Protein AF-A0A832CV45-F1 (afdb_monomer)

Structure (mmCIF, N/CA/C/O backbone):
data_AF-A0A832CV45-F1
#
_entry.id   AF-A0A832CV45-F1
#
loop_
_atom_site.group_PDB
_atom_site.id
_atom_site.type_symbol
_atom_site.label_atom_id
_atom_site.label_alt_id
_atom_site.label_comp_id
_atom_site.label_asym_id
_atom_site.label_entity_id
_atom_site.label_seq_id
_atom_site.pdbx_PDB_ins_code
_atom_site.Cartn_x
_atom_site.Cartn_y
_atom_site.Cartn_z
_atom_site.occupancy
_atom_site.B_iso_or_equiv
_atom_site.auth_seq_id
_atom_site.auth_comp_id
_atom_site.auth_asym_id
_atom_site.auth_atom_id
_atom_site.pdbx_PDB_model_num
ATOM 1 N N . MET A 1 1 ? 11.119 3.958 -23.560 1.00 79.44 1 MET A N 1
ATOM 2 C CA . MET A 1 1 ? 9.729 4.288 -23.953 1.00 79.44 1 MET A CA 1
ATOM 3 C C . MET A 1 1 ? 8.904 4.452 -22.686 1.00 79.44 1 MET A C 1
ATOM 5 O O . MET A 1 1 ? 9.039 3.598 -21.817 1.00 79.44 1 MET A O 1
ATOM 9 N N . PRO A 1 2 ? 8.112 5.523 -22.527 1.00 85.19 2 PRO A N 1
ATOM 10 C CA . PRO A 1 2 ? 7.308 5.696 -21.326 1.00 85.19 2 PRO A CA 1
ATOM 11 C C . PRO A 1 2 ? 6.183 4.657 -21.253 1.00 85.19 2 PRO A C 1
ATOM 13 O O . PRO A 1 2 ? 5.697 4.173 -22.276 1.00 85.19 2 PRO A O 1
ATOM 16 N N . PHE A 1 3 ? 5.760 4.319 -20.042 1.00 88.56 3 PHE A N 1
ATOM 17 C CA . PHE A 1 3 ? 4.611 3.458 -19.781 1.00 88.56 3 PHE A CA 1
ATOM 18 C C . PHE A 1 3 ? 3.735 4.068 -18.692 1.00 88.56 3 PHE A C 1
ATOM 20 O O . PHE A 1 3 ? 4.159 4.937 -17.932 1.00 88.56 3 PHE A O 1
ATOM 27 N N . ILE A 1 4 ? 2.487 3.616 -18.636 1.00 89.88 4 ILE A N 1
ATOM 28 C CA . ILE A 1 4 ? 1.498 4.128 -17.695 1.00 89.88 4 ILE A CA 1
ATOM 29 C C . ILE A 1 4 ? 1.362 3.139 -16.540 1.00 89.88 4 ILE A C 1
ATOM 31 O O . ILE A 1 4 ? 1.208 1.938 -16.766 1.00 89.88 4 ILE A O 1
ATOM 35 N N . VAL A 1 5 ? 1.383 3.649 -15.312 1.00 90.19 5 VAL A N 1
ATOM 36 C CA . VAL A 1 5 ? 1.022 2.898 -14.102 1.00 90.19 5 VAL A CA 1
ATOM 37 C C . VAL A 1 5 ? -0.087 3.609 -13.353 1.00 90.19 5 VAL A C 1
ATOM 39 O O . VAL A 1 5 ? -0.193 4.833 -13.390 1.00 90.19 5 VAL A O 1
ATOM 42 N N . GLN A 1 6 ? -0.913 2.839 -12.656 1.00 91.50 6 GLN A N 1
ATOM 43 C CA . GLN A 1 6 ? -1.917 3.379 -11.753 1.00 91.50 6 GLN A CA 1
ATOM 44 C C . GLN A 1 6 ? -1.391 3.354 -10.319 1.00 91.50 6 GLN A C 1
ATOM 46 O O . GLN A 1 6 ? -0.818 2.357 -9.881 1.00 91.50 6 GLN A O 1
ATOM 51 N N . CYS A 1 7 ? -1.606 4.435 -9.572 1.00 90.88 7 CYS A N 1
ATOM 52 C CA . CYS A 1 7 ? -1.294 4.447 -8.149 1.00 90.88 7 CYS A CA 1
ATOM 53 C C . CYS A 1 7 ? -2.181 3.427 -7.395 1.00 90.88 7 CYS A C 1
ATOM 55 O O . CYS A 1 7 ? -3.405 3.494 -7.525 1.00 90.88 7 CYS A O 1
ATOM 57 N N . PRO A 1 8 ? -1.609 2.523 -6.573 1.00 88.81 8 PRO A N 1
ATOM 58 C CA . PRO A 1 8 ? -2.371 1.522 -5.819 1.00 88.81 8 PRO A CA 1
ATOM 59 C C . PRO A 1 8 ? -3.130 2.118 -4.625 1.00 88.81 8 PRO A C 1
ATOM 61 O O . PRO A 1 8 ? -3.978 1.450 -4.031 1.00 88.81 8 PRO A O 1
ATOM 64 N N . HIS A 1 9 ? -2.848 3.374 -4.261 1.00 90.81 9 HIS A N 1
ATOM 65 C CA . HIS A 1 9 ? -3.550 4.060 -3.186 1.00 90.81 9 HIS A CA 1
ATOM 66 C C . HIS A 1 9 ? -5.033 4.221 -3.548 1.00 90.81 9 HIS A C 1
ATOM 68 O O . HIS A 1 9 ? -5.356 4.876 -4.543 1.00 90.81 9 HIS A O 1
ATOM 74 N N . GLN A 1 10 ? -5.925 3.629 -2.744 1.00 91.12 10 GLN A N 1
ATOM 75 C CA . GLN A 1 10 ? -7.352 3.501 -3.075 1.00 91.12 10 GLN A CA 1
ATOM 76 C C . GLN A 1 10 ? -8.061 4.842 -3.282 1.00 91.12 10 GLN A C 1
ATOM 78 O O . GLN A 1 10 ? -8.963 4.918 -4.110 1.00 91.12 10 GLN A O 1
ATOM 83 N N . ASP A 1 11 ? -7.610 5.879 -2.579 1.00 90.19 11 ASP A N 1
ATOM 84 C CA . ASP A 1 11 ? -8.149 7.236 -2.684 1.00 90.19 11 ASP A CA 1
ATOM 85 C C . ASP A 1 11 ? -7.569 8.012 -3.880 1.00 90.19 11 ASP A C 1
ATOM 87 O O . ASP A 1 11 ? -8.226 8.860 -4.470 1.00 90.19 11 ASP A O 1
ATOM 91 N N . CYS A 1 12 ? -6.336 7.692 -4.297 1.00 93.12 12 CYS A N 1
ATOM 92 C CA . CYS A 1 12 ? -5.676 8.431 -5.370 1.00 93.12 12 CYS A CA 1
ATOM 93 C C . CYS A 1 12 ? -6.014 7.860 -6.746 1.00 93.12 12 CYS A C 1
ATOM 95 O O . CYS A 1 12 ? -6.460 8.607 -7.614 1.00 93.12 12 CYS A O 1
ATOM 97 N N . ARG A 1 13 ? -5.739 6.562 -6.966 1.00 90.44 13 ARG A N 1
ATOM 98 C CA . ARG A 1 13 ? -5.948 5.811 -8.226 1.00 90.44 13 ARG A CA 1
A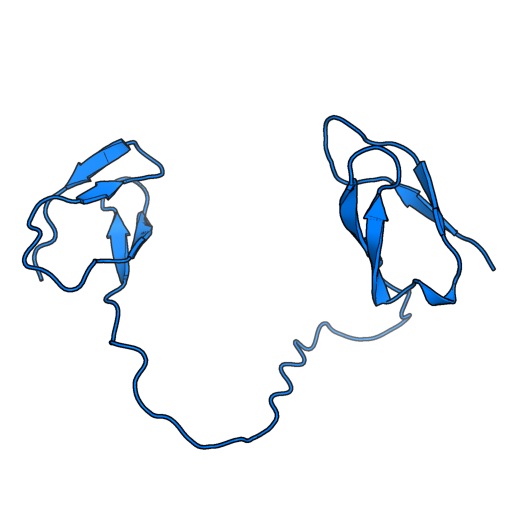TOM 99 C C . ARG A 1 13 ? -5.585 6.553 -9.529 1.00 90.44 13 ARG A C 1
ATOM 101 O O . ARG A 1 13 ? -6.025 6.149 -10.607 1.00 90.44 13 ARG A O 1
ATOM 108 N N . LYS A 1 14 ? -4.767 7.614 -9.461 1.00 91.56 14 LYS A N 1
ATOM 109 C CA . LYS A 1 14 ? -4.344 8.405 -10.619 1.00 91.56 14 LYS A CA 1
ATOM 110 C C . LYS A 1 14 ? -3.357 7.608 -11.457 1.00 91.56 14 LYS A C 1
ATOM 112 O O . LYS A 1 14 ? -2.532 6.859 -10.929 1.00 91.56 14 LYS A O 1
ATOM 117 N N . TYR A 1 15 ? -3.436 7.823 -12.763 1.00 91.56 15 TYR A N 1
ATOM 118 C CA . TYR A 1 15 ? -2.478 7.296 -13.720 1.00 91.56 15 TYR A CA 1
ATOM 119 C C . TYR A 1 15 ? -1.262 8.213 -13.802 1.00 91.56 15 TYR A C 1
ATOM 121 O O . TYR A 1 15 ? -1.391 9.437 -13.794 1.00 91.56 15 TYR A O 1
ATOM 129 N N . MET A 1 16 ? -0.086 7.605 -13.873 1.00 90.00 16 MET A N 1
ATOM 130 C CA . MET A 1 16 ? 1.192 8.285 -13.997 1.00 90.00 16 MET A CA 1
ATOM 131 C C . MET A 1 16 ? 1.963 7.732 -15.177 1.00 90.00 16 MET A C 1
ATOM 133 O O . MET A 1 16 ? 1.970 6.524 -15.417 1.00 90.00 16 MET A O 1
ATOM 137 N N . LEU A 1 17 ? 2.621 8.642 -15.886 1.00 91.19 17 LEU A N 1
ATOM 138 C CA . LEU A 1 17 ? 3.520 8.318 -16.973 1.00 91.19 17 LEU A CA 1
ATOM 139 C C . LEU A 1 17 ? 4.931 8.196 -16.399 1.00 91.19 17 LEU A C 1
ATOM 141 O O . LEU A 1 17 ? 5.460 9.157 -15.847 1.00 91.19 17 LEU A O 1
ATOM 145 N N . LEU A 1 18 ? 5.498 7.001 -16.484 1.00 89.69 18 LEU A N 1
ATOM 146 C CA . LEU A 1 18 ? 6.834 6.684 -16.004 1.00 89.69 18 LEU A CA 1
ATOM 147 C C . LEU A 1 18 ? 7.754 6.369 -17.174 1.00 89.69 18 LEU A C 1
ATOM 149 O O . LEU A 1 18 ? 7.335 5.793 -18.179 1.00 89.69 18 LEU A O 1
ATOM 153 N N . GLU A 1 19 ? 9.025 6.702 -17.015 1.00 89.94 19 GLU A N 1
ATOM 154 C CA . GLU A 1 19 ? 10.073 6.339 -17.960 1.00 89.94 19 GLU A CA 1
ATOM 155 C C . GLU A 1 19 ? 10.538 4.897 -17.757 1.00 89.94 19 GLU A C 1
ATOM 157 O O . GLU A 1 19 ? 10.493 4.360 -16.655 1.00 89.94 19 GLU A O 1
ATOM 162 N N . ASP A 1 20 ? 11.006 4.260 -18.834 1.00 84.25 20 ASP A N 1
ATOM 163 C CA . ASP A 1 20 ? 11.397 2.842 -18.839 1.00 84.25 20 ASP A CA 1
ATOM 164 C C . ASP A 1 20 ? 12.458 2.497 -17.783 1.00 84.25 20 ASP A C 1
ATOM 166 O O . ASP A 1 20 ? 12.396 1.436 -17.170 1.00 84.25 20 ASP A O 1
ATOM 170 N N . HIS A 1 21 ? 13.371 3.431 -17.502 1.00 85.19 21 HIS A N 1
ATOM 171 C CA . HIS A 1 21 ? 14.404 3.266 -16.479 1.00 85.19 21 HIS A CA 1
ATOM 172 C C . HIS A 1 21 ? 13.842 3.153 -15.052 1.00 85.19 21 HIS A C 1
ATOM 174 O O . HIS A 1 21 ? 14.525 2.633 -14.178 1.00 85.19 21 HIS A O 1
ATOM 180 N N . ALA A 1 22 ? 12.596 3.583 -14.823 1.00 84.12 22 ALA A N 1
ATOM 181 C CA . ALA A 1 22 ? 11.925 3.471 -13.532 1.00 84.12 22 ALA A CA 1
ATOM 182 C C . ALA A 1 22 ? 11.370 2.060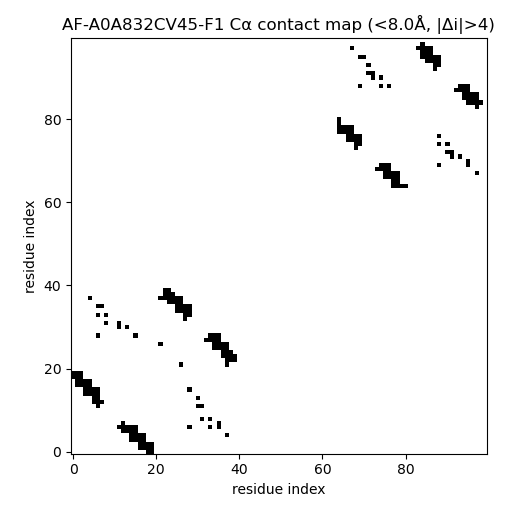 -13.275 1.00 84.12 22 ALA A C 1
ATOM 184 O O . ALA A 1 22 ? 10.902 1.759 -12.175 1.00 84.12 22 ALA A O 1
ATOM 185 N N . ARG A 1 23 ? 11.390 1.170 -14.277 1.00 85.44 23 ARG A N 1
ATOM 186 C CA . ARG A 1 23 ? 11.000 -0.234 -14.108 1.00 85.44 23 ARG A CA 1
ATOM 187 C C . ARG A 1 23 ? 11.958 -0.936 -13.152 1.00 85.44 23 ARG A C 1
ATOM 189 O O . ARG A 1 23 ? 13.170 -0.806 -13.258 1.00 85.44 23 ARG A O 1
ATOM 196 N N . GLY A 1 24 ? 11.410 -1.715 -12.226 1.00 83.62 24 GLY A N 1
ATOM 197 C CA . GLY A 1 24 ? 12.185 -2.364 -11.168 1.00 83.62 24 GLY A CA 1
ATOM 198 C C . GLY A 1 24 ? 12.588 -1.424 -10.029 1.00 83.62 24 GLY A C 1
ATOM 199 O O . GLY A 1 24 ? 13.144 -1.894 -9.039 1.00 83.62 24 GLY A O 1
ATOM 200 N N . GLN A 1 25 ? 12.276 -0.128 -10.127 1.00 85.62 25 GLN A N 1
ATOM 201 C CA . GLN A 1 25 ? 12.485 0.845 -9.061 1.00 85.62 25 GLN A CA 1
ATOM 202 C C . GLN A 1 25 ? 11.173 1.131 -8.314 1.00 85.62 25 GLN A C 1
ATOM 204 O O . GLN A 1 25 ? 10.067 0.859 -8.793 1.00 85.62 25 GLN A O 1
ATOM 209 N N . THR A 1 26 ? 11.304 1.682 -7.108 1.00 89.44 26 THR A N 1
ATOM 210 C CA . THR A 1 26 ? 10.174 2.235 -6.358 1.00 89.44 26 THR A CA 1
ATOM 211 C C . THR A 1 26 ? 10.091 3.719 -6.667 1.00 89.44 26 THR A C 1
ATOM 213 O O . THR A 1 26 ? 11.001 4.464 -6.311 1.00 89.44 26 THR A O 1
ATOM 216 N N . VAL A 1 27 ? 9.008 4.152 -7.308 1.00 90.50 27 VAL A N 1
ATOM 217 C CA . VAL A 1 27 ? 8.746 5.577 -7.545 1.00 90.50 27 VAL A CA 1
ATOM 218 C C . VAL A 1 27 ? 7.704 6.097 -6.570 1.00 90.50 27 VAL A C 1
ATOM 220 O O . VAL A 1 27 ? 6.848 5.347 -6.111 1.00 90.50 27 VAL A O 1
ATOM 223 N N . GLU A 1 28 ? 7.727 7.386 -6.269 1.00 92.00 28 GLU A N 1
ATOM 224 C CA . GLU A 1 28 ? 6.668 8.025 -5.492 1.00 92.00 28 GLU A CA 1
ATOM 225 C C . GLU A 1 28 ? 5.561 8.570 -6.398 1.00 92.00 28 GLU A C 1
ATOM 227 O O . GLU A 1 28 ? 5.810 9.133 -7.465 1.00 92.00 28 GLU A O 1
ATOM 232 N N . CYS A 1 29 ? 4.310 8.430 -5.962 1.00 90.19 29 CYS A N 1
ATOM 233 C CA . CYS A 1 29 ? 3.200 9.071 -6.639 1.00 90.19 29 CYS A CA 1
ATOM 234 C C . CYS A 1 29 ? 3.298 10.591 -6.485 1.00 90.19 29 CYS A C 1
ATOM 236 O O . CYS A 1 29 ? 3.255 11.103 -5.370 1.00 90.19 29 CYS A O 1
ATOM 238 N N . LEU A 1 30 ? 3.320 11.337 -7.588 1.00 89.38 30 LEU A N 1
ATOM 239 C CA . LEU A 1 30 ? 3.428 12.803 -7.546 1.00 89.38 30 LEU A CA 1
ATOM 240 C C . LEU A 1 30 ? 2.162 13.504 -7.018 1.00 89.38 30 LEU A C 1
ATOM 242 O O . LEU A 1 30 ? 2.166 14.714 -6.821 1.00 89.38 30 LEU A O 1
ATOM 246 N N . ILE A 1 31 ? 1.083 12.752 -6.785 1.00 91.75 31 ILE A N 1
ATOM 247 C CA . ILE A 1 31 ? -0.212 13.274 -6.334 1.00 91.75 31 ILE A CA 1
ATOM 248 C C . ILE A 1 31 ? -0.426 13.014 -4.842 1.00 91.75 31 ILE A C 1
ATOM 250 O O . ILE A 1 31 ? -0.777 13.923 -4.103 1.00 91.75 31 ILE A O 1
ATOM 254 N N . CYS A 1 32 ? -0.219 11.770 -4.397 1.00 93.12 32 CYS A N 1
ATOM 255 C CA . CYS A 1 32 ? -0.477 11.352 -3.014 1.00 93.12 32 CYS A CA 1
ATOM 256 C C . CYS A 1 32 ? 0.782 10.929 -2.247 1.00 93.12 32 CYS A C 1
ATOM 258 O O . CYS A 1 32 ? 0.672 10.460 -1.119 1.00 93.12 32 CYS A O 1
ATOM 260 N N . LYS A 1 33 ? 1.969 11.039 -2.859 1.00 91.38 33 LYS A N 1
ATOM 261 C CA . LYS A 1 33 ? 3.267 10.634 -2.287 1.00 91.38 33 LYS A CA 1
ATOM 262 C C . LYS A 1 33 ? 3.378 9.149 -1.920 1.00 91.38 33 LYS A C 1
ATOM 264 O O . LYS A 1 33 ? 4.350 8.733 -1.299 1.00 91.38 33 LYS A O 1
ATOM 269 N N . HIS A 1 34 ? 2.420 8.324 -2.342 1.00 90.50 34 HIS A N 1
ATOM 270 C CA . HIS A 1 34 ? 2.437 6.894 -2.069 1.00 90.50 34 HIS A CA 1
ATOM 271 C C . HIS A 1 34 ? 3.530 6.181 -2.887 1.00 90.50 34 HIS A C 1
ATOM 273 O O . HIS A 1 34 ? 3.609 6.418 -4.097 1.00 90.50 34 HIS A O 1
ATOM 279 N N . PRO A 1 35 ? 4.348 5.304 -2.2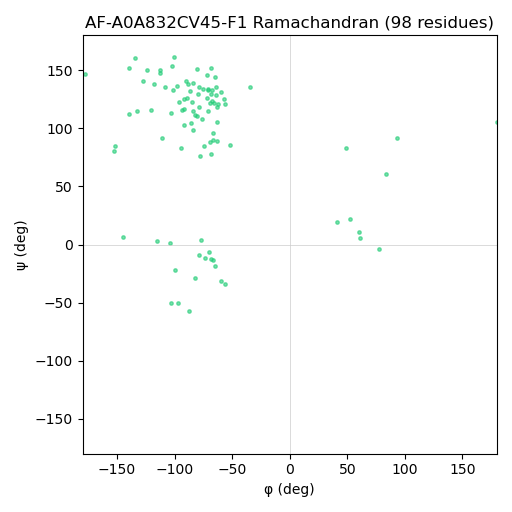79 1.00 89.81 35 PRO A N 1
ATOM 280 C CA . PRO A 1 35 ? 5.373 4.550 -2.994 1.00 89.81 35 PRO A CA 1
ATOM 281 C C . PRO A 1 35 ? 4.749 3.477 -3.899 1.00 89.81 35 PRO A C 1
ATOM 283 O O . PRO A 1 35 ? 3.866 2.727 -3.489 1.00 89.81 35 PRO A O 1
ATOM 286 N N . ILE A 1 36 ? 5.224 3.384 -5.138 1.00 89.69 36 ILE A N 1
ATOM 287 C CA . ILE A 1 36 ? 4.756 2.469 -6.181 1.00 89.69 36 ILE A CA 1
ATOM 288 C C . ILE A 1 36 ? 5.935 1.599 -6.604 1.00 89.69 36 ILE A C 1
ATOM 290 O O . ILE A 1 36 ? 6.917 2.097 -7.157 1.00 89.69 36 ILE A O 1
ATOM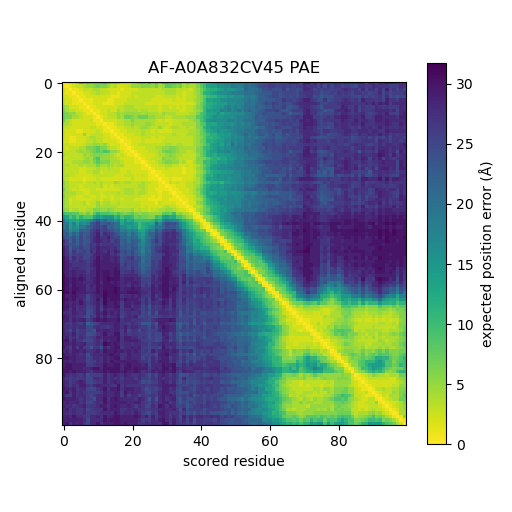 294 N N . LYS A 1 37 ? 5.834 0.289 -6.369 1.00 88.44 37 LYS A N 1
ATOM 295 C CA . LYS A 1 37 ? 6.807 -0.681 -6.874 1.00 88.44 37 LYS A CA 1
ATOM 296 C C . LYS A 1 37 ? 6.478 -0.986 -8.330 1.00 88.44 37 LYS A C 1
ATOM 298 O O . LYS A 1 37 ? 5.447 -1.584 -8.623 1.00 88.44 37 LYS A O 1
ATOM 303 N N . VAL A 1 38 ? 7.334 -0.545 -9.241 1.00 86.94 38 VAL A N 1
ATOM 304 C CA . VAL A 1 38 ? 7.108 -0.719 -10.671 1.00 86.94 38 VAL A CA 1
ATOM 305 C C . VAL A 1 38 ? 7.644 -2.081 -11.092 1.00 86.94 38 VAL A C 1
ATOM 307 O O . VAL A 1 38 ? 8.852 -2.270 -11.211 1.00 86.94 38 VAL A O 1
ATOM 310 N N . GLU A 1 39 ? 6.768 -3.051 -11.332 1.00 74.44 39 GLU A N 1
ATOM 311 C CA . GLU A 1 39 ? 7.194 -4.354 -11.846 1.00 74.44 39 GLU A CA 1
ATOM 312 C C . GLU A 1 39 ? 7.641 -4.220 -13.312 1.00 74.44 39 GLU A C 1
ATOM 314 O O . GLU A 1 39 ? 6.869 -3.866 -14.209 1.00 74.44 39 GLU A O 1
ATOM 319 N N . GLY A 1 40 ? 8.931 -4.455 -13.564 1.00 62.78 40 GLY A N 1
ATOM 320 C CA . GLY A 1 40 ? 9.455 -4.566 -14.920 1.00 62.78 40 GLY A CA 1
ATOM 321 C C . GLY A 1 40 ? 8.900 -5.824 -15.585 1.00 62.78 40 GLY A C 1
ATOM 322 O O . GLY A 1 40 ? 8.912 -6.896 -14.985 1.00 62.78 40 GLY A O 1
ATOM 323 N N . ARG A 1 41 ? 8.407 -5.717 -16.827 1.00 51.62 41 ARG A N 1
ATOM 324 C CA . ARG A 1 41 ? 8.032 -6.897 -17.619 1.00 51.62 41 ARG A CA 1
ATOM 325 C C . ARG A 1 41 ? 9.290 -7.734 -17.869 1.00 51.62 41 ARG A C 1
ATOM 327 O O . ARG A 1 41 ? 10.089 -7.362 -18.720 1.00 51.62 41 ARG A O 1
ATOM 334 N N . HIS A 1 42 ? 9.441 -8.861 -17.182 1.00 44.75 42 HIS A N 1
ATOM 335 C CA . HIS A 1 42 ? 10.371 -9.913 -17.589 1.00 44.75 42 HIS A CA 1
ATOM 336 C C . HIS A 1 42 ? 9.548 -11.041 -18.233 1.00 44.75 42 HIS A C 1
ATOM 338 O O . HIS A 1 42 ? 8.724 -11.649 -17.545 1.00 44.75 42 HIS A O 1
ATOM 344 N N . PRO A 1 43 ? 9.683 -11.312 -19.544 1.00 57.59 43 PRO A N 1
ATOM 345 C CA . PRO A 1 43 ? 9.093 -12.502 -20.141 1.00 57.59 43 PRO A CA 1
ATOM 346 C C . PRO A 1 43 ? 9.936 -13.726 -19.760 1.00 57.59 43 PRO A C 1
ATOM 348 O O . PRO A 1 43 ? 11.035 -13.904 -20.269 1.00 57.59 43 PRO A O 1
ATOM 351 N N . GLY A 1 44 ? 9.406 -14.570 -18.874 1.00 51.38 44 GLY A N 1
ATOM 352 C CA . GLY A 1 44 ? 9.970 -15.891 -18.578 1.00 51.38 44 GLY A CA 1
ATOM 353 C C . GLY A 1 44 ? 10.934 -15.916 -17.392 1.00 51.38 44 GLY A C 1
ATOM 354 O O . GLY A 1 44 ? 12.139 -15.761 -17.541 1.00 51.38 44 GLY A O 1
ATOM 355 N N . GLY A 1 45 ? 10.400 -16.192 -16.206 1.00 37.12 45 GLY A N 1
ATOM 356 C CA . GLY A 1 45 ? 11.201 -16.486 -15.024 1.00 37.12 45 GLY A CA 1
ATOM 357 C C . GLY A 1 45 ? 10.305 -16.757 -13.826 1.00 37.12 45 GLY A C 1
ATOM 358 O O . GLY A 1 45 ? 9.698 -15.842 -13.284 1.00 37.12 45 GLY A O 1
ATOM 359 N N . ASN A 1 46 ? 10.199 -18.029 -13.455 1.00 41.31 46 ASN A N 1
ATOM 360 C CA . ASN A 1 46 ? 9.689 -18.528 -12.176 1.00 41.31 46 ASN A CA 1
ATOM 361 C C . ASN A 1 46 ? 10.048 -17.571 -11.006 1.00 41.31 46 ASN A C 1
ATOM 363 O O . ASN A 1 46 ? 11.196 -17.119 -10.972 1.00 41.31 46 ASN A O 1
ATOM 367 N N . PRO A 1 47 ? 9.144 -17.233 -10.059 1.00 52.91 47 PRO A N 1
ATOM 368 C CA . PRO A 1 47 ? 9.479 -16.355 -8.939 1.00 52.91 47 PRO A CA 1
ATOM 369 C C . PRO A 1 47 ? 10.483 -17.036 -8.004 1.00 52.91 47 PRO A C 1
ATOM 371 O O . PRO A 1 47 ? 10.111 -17.705 -7.045 1.00 52.91 47 PRO A O 1
ATOM 374 N N . THR A 1 48 ? 11.774 -16.846 -8.262 1.00 45.66 48 THR A N 1
ATOM 375 C CA . THR A 1 48 ? 12.814 -17.130 -7.277 1.00 45.66 48 THR A CA 1
ATOM 376 C C . THR A 1 48 ? 12.937 -15.900 -6.370 1.00 45.66 48 THR A C 1
ATOM 378 O O . THR A 1 48 ? 13.314 -14.828 -6.851 1.00 45.66 48 THR A O 1
ATOM 381 N N . PRO A 1 49 ? 12.623 -15.993 -5.065 1.00 56.22 49 PRO A N 1
ATOM 382 C CA . PRO A 1 49 ? 12.934 -14.940 -4.109 1.00 56.22 49 PRO A CA 1
ATOM 383 C C . PRO A 1 49 ? 14.458 -14.840 -3.956 1.00 56.22 49 PRO A C 1
ATOM 385 O O . PRO A 1 49 ? 15.064 -15.575 -3.181 1.00 56.22 49 PRO A O 1
ATOM 388 N N . HIS A 1 50 ? 15.099 -13.932 -4.692 1.00 44.97 50 HIS A N 1
ATOM 389 C CA . HIS A 1 50 ? 16.480 -13.542 -4.409 1.00 44.97 50 HIS A CA 1
ATOM 390 C C . HIS A 1 50 ? 16.505 -12.647 -3.169 1.00 44.97 50 HIS A C 1
ATOM 392 O O . HIS A 1 50 ? 16.499 -11.419 -3.232 1.00 44.97 50 HIS A O 1
ATOM 398 N N . ALA A 1 51 ? 16.543 -13.318 -2.022 1.00 57.72 51 ALA A N 1
ATOM 399 C CA . ALA A 1 51 ? 17.424 -12.909 -0.950 1.00 57.72 51 ALA A CA 1
ATOM 400 C C . ALA A 1 51 ? 18.876 -13.026 -1.448 1.00 57.72 51 ALA A C 1
ATOM 402 O O . ALA A 1 51 ? 19.332 -14.092 -1.850 1.00 57.72 51 ALA A O 1
ATOM 403 N N . GLY A 1 52 ? 19.582 -11.906 -1.418 1.00 40.25 52 GLY A N 1
ATOM 404 C CA . GLY A 1 52 ? 21.031 -11.787 -1.521 1.00 40.25 52 GLY A CA 1
ATOM 405 C C . GLY A 1 52 ? 21.359 -10.502 -0.770 1.00 40.25 52 GLY A C 1
ATOM 406 O O . GLY A 1 52 ? 21.294 -9.432 -1.356 1.00 40.25 52 GLY A O 1
ATOM 407 N N . SER A 1 53 ? 21.444 -10.484 0.561 1.00 46.69 53 SER A N 1
ATOM 408 C CA . SER A 1 53 ? 22.366 -11.250 1.410 1.00 46.69 53 SER A CA 1
ATOM 409 C C . SER A 1 53 ? 23.798 -11.120 0.902 1.00 46.69 53 SER A C 1
ATOM 411 O O . SER A 1 53 ? 24.314 -11.993 0.212 1.00 46.69 53 SER A O 1
ATOM 413 N N . ALA A 1 54 ? 24.450 -10.025 1.291 1.00 49.59 54 ALA A N 1
ATOM 414 C CA . ALA A 1 54 ? 25.870 -10.093 1.599 1.00 49.59 54 ALA A CA 1
ATOM 415 C C . ALA A 1 54 ? 26.058 -11.108 2.746 1.00 49.59 54 ALA A C 1
ATOM 417 O O . ALA A 1 54 ? 25.339 -11.004 3.746 1.00 49.59 54 ALA A O 1
ATOM 418 N N . PRO A 1 55 ? 26.991 -12.074 2.668 1.00 57.75 55 PRO A N 1
ATOM 419 C CA . PRO A 1 55 ? 27.366 -12.870 3.825 1.00 57.75 55 PRO A CA 1
ATOM 420 C C . PRO A 1 55 ? 28.302 -12.039 4.708 1.00 57.75 55 PRO A C 1
ATOM 422 O O . PRO A 1 55 ? 29.510 -12.246 4.724 1.00 57.75 55 PRO A O 1
ATOM 425 N N . SER A 1 56 ? 27.742 -11.089 5.458 1.00 43.38 56 SER A N 1
ATOM 426 C CA . SER A 1 56 ? 28.423 -10.566 6.642 1.00 43.38 56 SER A CA 1
ATOM 427 C C . SER A 1 56 ? 27.917 -11.354 7.838 1.00 43.38 56 SER A C 1
ATOM 429 O O . SER A 1 56 ? 26.967 -10.984 8.526 1.00 43.38 56 SER A O 1
ATOM 431 N N . SER A 1 57 ? 28.535 -12.517 8.019 1.00 53.34 57 SER A N 1
ATOM 432 C CA . SER A 1 57 ? 28.479 -13.281 9.254 1.00 53.34 57 SER A CA 1
ATOM 433 C C . SER A 1 57 ? 29.133 -12.451 10.356 1.00 53.34 57 SER A C 1
ATOM 435 O O . SER A 1 57 ? 30.338 -12.523 10.577 1.00 53.34 57 SER A O 1
ATOM 437 N N . ASN A 1 58 ? 28.336 -11.631 11.029 1.00 49.84 58 ASN A N 1
ATOM 438 C CA . ASN A 1 58 ? 28.636 -11.170 12.374 1.00 49.84 58 ASN A CA 1
ATOM 439 C C . ASN A 1 58 ? 27.313 -10.884 13.086 1.00 49.84 58 ASN A C 1
ATOM 441 O O . ASN A 1 58 ? 26.789 -9.773 13.074 1.00 49.84 58 ASN A O 1
ATOM 445 N N . THR A 1 59 ? 26.727 -11.933 13.659 1.00 58.50 59 THR A N 1
ATOM 446 C CA . THR A 1 59 ? 25.702 -11.788 14.692 1.00 58.50 59 THR A CA 1
ATOM 447 C C . THR A 1 59 ? 26.394 -11.239 15.934 1.00 58.50 59 THR A C 1
ATOM 449 O O . THR A 1 59 ? 27.310 -11.881 16.445 1.00 58.50 59 THR A O 1
ATOM 452 N N . PRO A 1 60 ? 25.970 -10.079 16.448 1.00 48.03 60 PRO A N 1
ATOM 453 C CA . PRO A 1 60 ? 25.605 -10.068 17.865 1.00 48.03 60 PRO A CA 1
ATOM 454 C C . PRO A 1 60 ? 24.256 -9.374 18.133 1.00 48.03 60 PRO A C 1
ATOM 456 O O . PRO A 1 60 ? 24.117 -8.164 17.995 1.00 48.03 60 PRO A O 1
ATOM 459 N N . GLY A 1 61 ? 23.287 -10.167 18.608 1.00 46.09 61 GLY A N 1
ATOM 460 C CA . GLY A 1 61 ? 22.322 -9.730 19.624 1.00 46.09 61 GLY A CA 1
ATOM 461 C C . GLY A 1 61 ? 21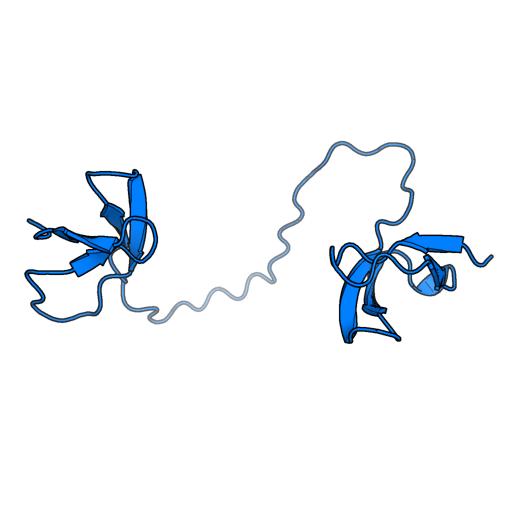.084 -8.950 19.176 1.00 46.09 61 GLY A C 1
ATOM 462 O O . GLY A 1 61 ? 20.846 -7.858 19.681 1.00 46.09 61 GLY A O 1
ATOM 463 N N . VAL A 1 62 ? 20.214 -9.524 18.339 1.00 52.72 62 VAL A N 1
ATOM 464 C CA . VAL A 1 62 ? 18.798 -9.109 18.391 1.00 52.72 62 VAL A CA 1
ATOM 465 C C . VAL A 1 62 ? 18.192 -9.830 19.598 1.00 52.72 62 VAL A C 1
ATOM 467 O O . VAL A 1 62 ? 18.226 -11.063 19.606 1.00 52.72 62 VAL A O 1
ATOM 470 N N . PRO A 1 63 ? 17.688 -9.135 20.637 1.00 53.34 63 PRO A N 1
ATOM 471 C CA . PRO A 1 63 ? 17.071 -9.817 21.766 1.00 53.34 63 PRO A CA 1
ATOM 472 C C . PRO A 1 63 ? 15.935 -10.670 21.214 1.00 53.34 63 PRO A C 1
ATOM 474 O O . PRO A 1 63 ? 15.093 -10.151 20.481 1.00 53.34 63 PRO A O 1
ATOM 477 N N . THR A 1 64 ? 15.955 -11.968 21.517 1.00 56.38 64 THR A N 1
ATOM 478 C CA . THR A 1 64 ? 14.943 -12.964 21.150 1.00 56.38 64 THR A CA 1
ATOM 479 C C . THR A 1 64 ? 13.566 -12.465 21.572 1.00 56.38 64 THR A C 1
ATOM 481 O O . THR A 1 64 ? 13.101 -12.711 22.682 1.00 56.38 64 THR A O 1
ATOM 484 N N . GLN A 1 65 ? 12.929 -11.676 20.715 1.00 63.41 65 GLN A N 1
ATOM 485 C CA . GLN A 1 65 ? 11.670 -11.041 21.034 1.00 63.41 65 GLN A CA 1
ATOM 486 C C . GLN A 1 65 ? 10.601 -12.076 20.742 1.00 63.41 65 GLN A C 1
ATOM 488 O O . GLN A 1 65 ? 10.266 -12.330 19.587 1.00 63.41 65 GLN A O 1
ATOM 493 N N . GLN A 1 66 ? 10.163 -12.752 21.800 1.00 68.38 66 GLN A N 1
ATOM 494 C CA . GLN A 1 66 ? 9.221 -13.854 21.711 1.00 68.38 66 GLN A CA 1
ATOM 495 C C . GLN A 1 66 ? 7.948 -13.375 21.000 1.00 68.38 66 GLN A C 1
ATOM 497 O O . GLN A 1 66 ? 7.299 -12.412 21.416 1.00 68.38 66 GLN A O 1
ATOM 502 N N . VAL A 1 67 ? 7.624 -14.021 19.884 1.00 80.19 67 VAL A N 1
ATOM 503 C CA . VAL A 1 67 ? 6.403 -13.753 19.124 1.00 80.19 67 VAL A CA 1
ATOM 504 C C . VAL A 1 67 ? 5.361 -14.770 19.565 1.00 80.19 67 VAL A C 1
ATOM 506 O O . VAL A 1 67 ? 5.596 -15.970 19.455 1.00 80.19 67 VAL A O 1
ATOM 509 N N . VAL A 1 68 ? 4.213 -14.306 20.056 1.00 80.25 68 VAL A N 1
ATOM 510 C CA . VAL A 1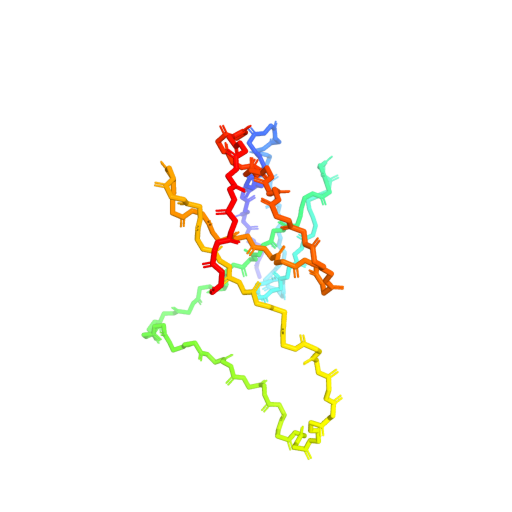 68 ? 3.088 -15.177 20.438 1.00 80.25 68 VAL A CA 1
ATOM 511 C C . VAL A 1 68 ? 1.904 -14.952 19.512 1.00 80.25 68 VAL A C 1
ATOM 513 O O . VAL A 1 68 ? 1.695 -13.846 19.013 1.00 80.25 68 VAL A O 1
ATOM 516 N N . ALA A 1 69 ? 1.099 -15.988 19.296 1.00 83.56 69 ALA A N 1
ATOM 517 C CA . ALA A 1 69 ? -0.146 -15.869 18.551 1.00 83.56 69 ALA A CA 1
ATOM 518 C C . ALA A 1 69 ? -1.307 -15.503 19.487 1.00 83.56 69 ALA A C 1
ATOM 520 O O . ALA A 1 69 ? -1.443 -16.051 20.580 1.00 83.56 69 ALA A O 1
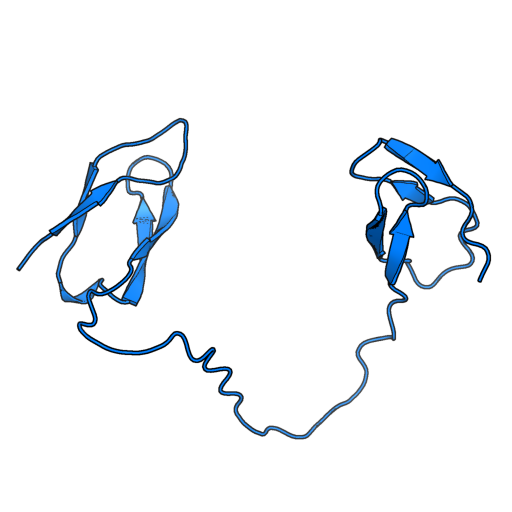ATOM 521 N N . CYS A 1 70 ? -2.178 -14.592 19.054 1.00 83.50 70 CYS A N 1
ATOM 522 C CA . CYS A 1 70 ? -3.414 -14.306 19.776 1.00 83.50 70 CYS A CA 1
ATOM 523 C C . CYS A 1 70 ? -4.383 -15.505 19.692 1.00 83.50 70 CYS A C 1
ATOM 525 O O . CYS A 1 70 ? -4.701 -15.926 18.581 1.00 83.50 70 CYS A O 1
ATOM 527 N N . PRO A 1 71 ? -4.954 -16.000 20.806 1.00 82.50 71 PRO A N 1
ATOM 528 C CA . PRO A 1 71 ? -5.836 -17.175 20.807 1.00 82.50 71 PRO A CA 1
ATOM 529 C C . PRO A 1 71 ? -7.195 -16.954 20.119 1.00 82.50 71 PRO A C 1
ATOM 531 O O . PRO A 1 71 ? -7.920 -17.908 19.866 1.00 82.50 71 PRO A O 1
ATOM 534 N N . HIS A 1 72 ? -7.566 -15.706 19.816 1.00 85.12 72 HIS A N 1
ATOM 535 C CA . HIS A 1 72 ? -8.849 -15.386 19.178 1.00 85.12 72 HIS A CA 1
ATOM 536 C C . HIS A 1 72 ? -8.774 -15.150 17.671 1.00 85.12 72 HIS A C 1
ATOM 538 O O . HIS A 1 72 ? -9.799 -15.210 17.000 1.00 85.12 72 HIS A O 1
ATOM 544 N N . CYS A 1 73 ? -7.602 -14.806 17.146 1.00 87.81 73 CYS A N 1
ATOM 545 C CA . CYS A 1 73 ? -7.449 -14.404 15.745 1.00 87.81 73 CYS A CA 1
ATOM 546 C C . CYS A 1 73 ? -6.120 -14.849 15.128 1.00 87.81 73 CYS A C 1
ATOM 548 O O . CYS A 1 73 ? -5.789 -14.413 14.027 1.00 87.81 73 CYS A O 1
ATOM 550 N N . SER A 1 74 ? -5.326 -15.639 15.856 1.00 83.94 74 SER A N 1
ATOM 551 C CA . SER A 1 74 ? -4.018 -16.171 15.448 1.00 83.94 74 SER A CA 1
ATOM 552 C C . SER A 1 74 ? -3.023 -15.117 14.957 1.00 83.94 74 SER A C 1
ATOM 554 O O . SER A 1 74 ? -2.078 -15.413 14.235 1.00 83.94 74 SER A O 1
ATOM 556 N N . THR A 1 75 ? -3.229 -13.857 15.342 1.00 84.00 75 THR A N 1
ATOM 557 C CA . THR A 1 75 ? -2.365 -12.751 14.928 1.00 84.00 75 THR A CA 1
ATOM 558 C C . THR A 1 75 ? -1.051 -12.810 15.704 1.00 84.00 75 THR A C 1
ATOM 560 O O . THR A 1 75 ? -1.116 -12.969 16.925 1.00 84.00 75 THR A O 1
ATOM 563 N N . PRO A 1 76 ? 0.114 -12.656 15.049 1.00 81.44 76 PRO A N 1
ATOM 564 C CA . PRO A 1 76 ? 1.398 -12.593 15.734 1.00 81.44 76 PRO A CA 1
ATOM 565 C C . PRO A 1 76 ? 1.542 -11.263 16.481 1.00 81.44 76 PRO A C 1
ATOM 567 O O . PRO A 1 76 ? 1.389 -10.186 15.902 1.00 81.44 76 PRO A O 1
ATOM 570 N N . LEU A 1 77 ? 1.840 -11.336 17.774 1.00 81.06 77 LEU A N 1
ATOM 571 C CA . LEU A 1 77 ? 2.145 -10.198 18.633 1.00 81.06 77 LEU A CA 1
ATOM 572 C C . LEU A 1 77 ? 3.568 -10.318 19.177 1.00 81.06 77 LEU A C 1
ATOM 574 O O . LEU A 1 77 ? 3.996 -11.395 19.588 1.00 81.06 77 LEU A O 1
ATOM 578 N N . ARG A 1 78 ? 4.291 -9.193 19.198 1.00 80.88 78 ARG A N 1
ATOM 579 C CA . ARG A 1 78 ? 5.639 -9.096 19.775 1.00 80.88 78 ARG A CA 1
ATOM 580 C C . ARG A 1 78 ? 5.522 -8.853 21.276 1.00 80.88 78 ARG A C 1
ATOM 582 O O . ARG A 1 78 ? 4.909 -7.861 21.674 1.00 80.88 78 ARG A O 1
ATOM 589 N N . LEU A 1 79 ? 6.115 -9.722 22.094 1.00 72.62 79 LEU A N 1
ATOM 590 C CA . LEU A 1 79 ? 6.204 -9.479 23.531 1.00 72.62 79 LEU A CA 1
ATOM 591 C C . LEU A 1 79 ? 7.349 -8.510 23.835 1.00 72.62 79 LEU A C 1
ATOM 593 O O . LEU A 1 79 ? 8.477 -8.742 23.388 1.00 72.62 79 LEU A O 1
ATOM 597 N N . PRO A 1 80 ? 7.104 -7.442 24.611 1.00 62.62 80 PRO A N 1
ATOM 598 C CA . PRO A 1 80 ? 8.193 -6.691 25.212 1.00 62.62 80 PRO A CA 1
ATOM 599 C C . PRO A 1 80 ? 8.936 -7.579 26.230 1.00 62.62 80 PRO A C 1
ATOM 601 O O . PRO A 1 80 ? 8.295 -8.380 26.913 1.00 62.62 80 PRO A O 1
ATOM 604 N N . PRO A 1 81 ? 10.269 -7.447 26.359 1.00 63.88 81 PRO A N 1
ATOM 605 C CA . PRO A 1 81 ? 11.049 -8.147 27.375 1.00 63.88 81 PRO A CA 1
ATOM 606 C C . PRO A 1 81 ? 10.703 -7.576 28.756 1.00 63.88 81 PRO A C 1
ATOM 608 O O . PRO A 1 81 ? 11.285 -6.604 29.224 1.00 63.88 81 PRO A O 1
ATOM 611 N N . GLY A 1 82 ? 9.682 -8.143 29.379 1.00 65.56 82 GLY A N 1
ATOM 612 C CA . GLY A 1 82 ? 9.141 -7.707 30.655 1.00 65.56 82 GLY A CA 1
ATOM 613 C C . GLY A 1 82 ? 8.011 -8.644 31.052 1.00 65.56 82 GLY A C 1
ATOM 614 O O . GLY A 1 82 ? 7.317 -9.183 30.192 1.00 65.56 82 GLY A O 1
ATOM 615 N N . ASN A 1 83 ? 7.858 -8.876 32.350 1.00 65.88 83 ASN A N 1
ATOM 616 C CA . ASN A 1 83 ? 6.867 -9.783 32.919 1.00 65.88 83 ASN A CA 1
ATOM 617 C C . ASN A 1 83 ? 5.455 -9.193 32.712 1.00 65.88 83 ASN A C 1
ATOM 619 O O . ASN A 1 83 ? 4.915 -8.539 33.596 1.00 65.88 83 ASN A O 1
ATOM 623 N N . ASN A 1 84 ? 4.900 -9.310 31.501 1.00 67.19 84 ASN A N 1
ATOM 624 C CA . ASN A 1 84 ? 3.640 -8.672 31.119 1.00 67.19 84 ASN A CA 1
ATOM 625 C C . ASN A 1 84 ? 2.540 -9.725 30.920 1.00 67.19 84 ASN A C 1
ATOM 627 O O . ASN A 1 84 ? 2.358 -10.233 29.812 1.00 67.19 84 ASN A O 1
ATOM 631 N N . PRO A 1 85 ? 1.766 -10.041 31.975 1.00 69.19 85 PRO A N 1
ATOM 632 C CA . PRO A 1 85 ? 0.759 -11.100 31.960 1.00 69.19 85 PRO A CA 1
ATOM 633 C C . PRO A 1 85 ? -0.540 -10.719 31.229 1.00 69.19 85 PRO A C 1
ATOM 635 O O . PRO A 1 85 ? -1.478 -11.509 31.235 1.00 69.19 85 PRO A O 1
ATOM 638 N N . ARG A 1 86 ? -0.638 -9.533 30.608 1.00 75.94 86 ARG A N 1
ATOM 639 C CA . ARG A 1 86 ? -1.796 -9.101 29.804 1.00 75.94 86 ARG A CA 1
ATOM 640 C C . ARG A 1 86 ? -1.343 -8.355 28.553 1.00 75.94 86 ARG A C 1
ATOM 642 O O . ARG A 1 86 ? -0.842 -7.239 28.641 1.00 75.94 86 ARG A O 1
ATOM 649 N N . LEU A 1 87 ? -1.560 -8.961 27.387 1.00 80.75 87 LEU A N 1
ATOM 650 C CA . LEU A 1 87 ? -1.405 -8.302 26.092 1.00 80.75 87 LEU A CA 1
ATOM 651 C C . LEU A 1 87 ? -2.767 -8.064 25.456 1.00 80.75 87 LEU A C 1
ATOM 653 O O . LEU A 1 87 ? -3.611 -8.959 25.397 1.00 80.75 87 LEU A O 1
ATOM 657 N N . ARG A 1 88 ? -2.955 -6.861 24.913 1.00 83.81 88 ARG A N 1
ATOM 658 C CA . ARG A 1 88 ? -4.103 -6.538 24.069 1.00 83.81 88 ARG A CA 1
ATOM 659 C C . ARG A 1 88 ? -3.754 -6.792 22.613 1.00 83.81 88 ARG A C 1
ATOM 661 O O . ARG A 1 88 ? -2.781 -6.256 22.089 1.00 83.81 88 ARG A O 1
ATOM 668 N N . CYS A 1 89 ? -4.567 -7.596 21.939 1.00 84.25 89 CYS A N 1
ATOM 669 C CA . CYS A 1 89 ? -4.407 -7.831 20.517 1.00 84.25 89 CYS A CA 1
ATOM 670 C C . CYS A 1 89 ? -4.666 -6.544 19.723 1.00 84.25 89 CYS A C 1
ATOM 672 O O . CYS A 1 89 ? -5.776 -6.021 19.753 1.00 84.25 89 CYS A O 1
ATOM 674 N N . GLY A 1 90 ? -3.691 -6.075 18.941 1.00 81.19 90 GLY A N 1
ATOM 675 C CA . GLY A 1 90 ? -3.880 -4.927 18.044 1.00 81.19 90 GLY A CA 1
ATOM 676 C C . GLY A 1 90 ? -4.865 -5.178 16.892 1.00 81.19 90 GLY A C 1
ATOM 677 O O . GLY A 1 90 ? -5.289 -4.229 16.245 1.00 81.19 90 GLY A O 1
ATOM 678 N N . ARG A 1 91 ? -5.244 -6.441 16.634 1.00 84.38 91 ARG A N 1
ATOM 679 C CA . ARG A 1 91 ? -6.202 -6.810 15.577 1.00 84.38 91 ARG A CA 1
ATOM 680 C C . ARG A 1 91 ? -7.632 -7.002 16.061 1.00 84.38 91 ARG A C 1
ATOM 682 O O . ARG A 1 91 ? -8.543 -6.462 15.454 1.00 84.38 91 ARG A O 1
ATOM 689 N N . CYS A 1 92 ? -7.843 -7.794 17.111 1.00 87.25 92 CYS A N 1
ATOM 690 C CA . CYS A 1 92 ? -9.189 -8.082 17.623 1.00 87.25 92 CYS A CA 1
ATOM 691 C C . CYS A 1 92 ? -9.524 -7.321 18.910 1.00 87.25 92 CYS A C 1
ATOM 693 O O . CYS A 1 92 ? -10.592 -7.526 19.479 1.00 87.25 92 CYS A O 1
ATOM 695 N N . SER A 1 93 ? -8.599 -6.489 19.400 1.00 85.75 93 SER A N 1
ATOM 696 C CA . SER A 1 93 ? -8.746 -5.664 20.605 1.00 85.75 93 SER A CA 1
ATOM 697 C C . SER A 1 93 ? -8.981 -6.438 21.907 1.00 85.75 93 SER A C 1
ATOM 699 O O . SER A 1 93 ? -9.177 -5.808 22.947 1.00 85.75 93 SER A O 1
ATOM 701 N N . LYS A 1 94 ? -8.923 -7.776 21.873 1.00 83.31 94 LYS A N 1
ATOM 702 C CA . LYS A 1 94 ? -9.073 -8.651 23.040 1.00 83.31 94 LYS A CA 1
ATOM 703 C C . LYS A 1 94 ? -7.790 -8.707 23.854 1.00 83.31 94 LYS A C 1
ATOM 705 O O . LYS A 1 94 ? -6.701 -8.858 23.299 1.00 83.31 94 LYS A O 1
ATOM 710 N N . GLU A 1 95 ? -7.944 -8.613 25.165 1.00 84.25 95 GLU A N 1
ATOM 711 C CA . GLU A 1 95 ? -6.875 -8.811 26.137 1.00 84.25 95 GLU A CA 1
ATOM 712 C C . GLU A 1 95 ? -6.759 -10.293 26.485 1.00 84.25 95 GLU A C 1
ATOM 714 O O . GLU A 1 95 ? -7.760 -10.959 26.745 1.00 84.25 95 GLU A O 1
ATOM 719 N N . PHE A 1 96 ? -5.539 -10.821 26.472 1.00 81.50 96 PHE A N 1
ATOM 720 C CA . PHE A 1 96 ? -5.262 -12.201 26.846 1.00 81.50 96 PHE A CA 1
ATOM 721 C C . PHE A 1 96 ? -3.975 -12.291 27.662 1.00 81.50 96 PHE A C 1
ATOM 723 O O . PHE A 1 96 ? -3.064 -11.472 27.521 1.00 81.50 96 PHE A O 1
ATOM 730 N N . ALA A 1 97 ? -3.918 -13.301 28.526 1.00 77.25 97 ALA A N 1
ATOM 731 C CA . ALA A 1 97 ? -2.724 -13.618 29.286 1.00 77.25 97 ALA A CA 1
ATOM 732 C C . ALA A 1 97 ? -1.848 -14.589 28.501 1.00 77.25 97 ALA A C 1
ATOM 734 O O . ALA A 1 97 ? -2.311 -15.650 28.078 1.00 77.25 97 ALA A O 1
ATOM 735 N N . VAL A 1 98 ? -0.585 -14.222 28.306 1.00 68.50 98 VAL A N 1
ATOM 736 C CA . VAL A 1 98 ? 0.412 -15.123 27.733 1.00 68.50 98 VAL A CA 1
ATOM 737 C C . VAL A 1 98 ? 0.921 -16.009 28.859 1.00 68.50 98 VAL A C 1
ATOM 739 O O . VAL A 1 98 ? 1.559 -15.525 29.790 1.00 68.50 98 VAL A O 1
ATOM 742 N N . ARG A 1 99 ? 0.599 -17.300 28.796 1.00 63.84 99 ARG A N 1
ATOM 743 C CA . ARG A 1 99 ? 1.218 -18.320 29.644 1.00 63.84 99 ARG A CA 1
ATOM 744 C C . ARG A 1 99 ? 2.411 -18.858 28.856 1.00 63.84 99 ARG A C 1
ATOM 746 O O . ARG A 1 99 ? 2.195 -19.551 27.865 1.00 63.84 99 ARG A O 1
ATOM 753 N N . THR A 1 100 ? 3.617 -18.424 29.215 1.00 57.47 100 THR A N 1
ATOM 754 C CA . THR A 1 100 ? 4.871 -19.022 28.728 1.00 57.47 100 THR A CA 1
ATOM 755 C C . THR A 1 100 ? 5.053 -2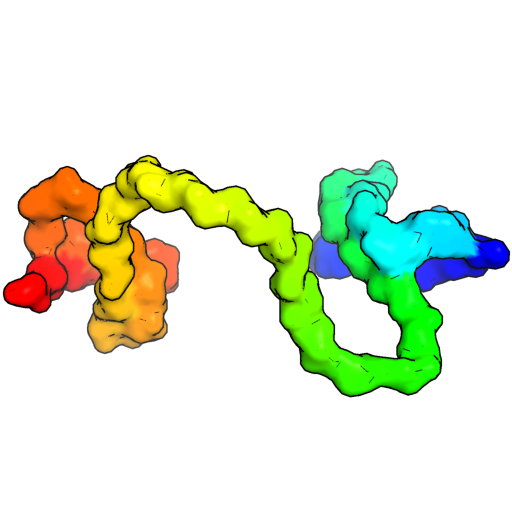0.427 29.265 1.00 57.47 100 THR A C 1
ATOM 757 O O . THR A 1 100 ? 4.646 -20.652 30.428 1.00 57.47 100 THR A O 1
#

Radius of gyration: 21.26 Å; Cα contacts (8 Å, |Δi|>4): 118; chains: 1; bounding box: 38×32×57 Å

Mean predicted aligned error: 17.87 Å

Nearest PDB structures (foldseek):
  4ljo-assembly1_A  TM=8.034E-01  e=1.590E+00  Homo sapiens
  7oo3-assembly1_L  TM=5.784E-01  e=1.324E+00  Sus scrofa

pLDDT: mean 74.92, 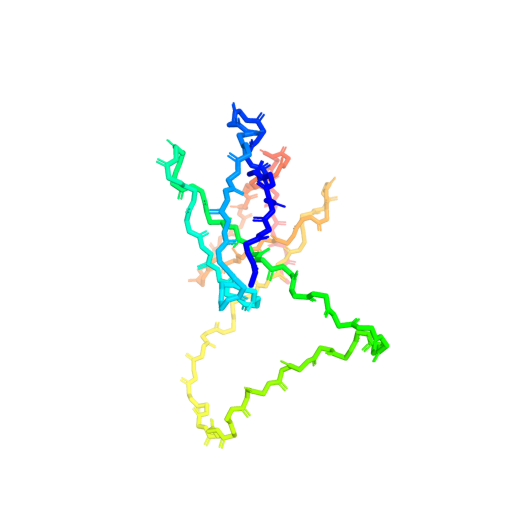std 16.37, range [37.12, 93.12]

Secondary structure (DSSP, 8-state):
--EEEE---TTT--EEEE-GGGTTSEEEPTTT--EEE-----SS----------------------EEE-TTT--EEEPPSS----EE-TTT--EE----

Sequence (100 aa):
MPFIVQCPHQDCRKYMLLEDHARGQTVECLICKHPIKVEGRHPGGNPTPHAGSAPSSNTPGVPTQQVVACPHCSTPLRLPPGNNPRLRCGRCSKEFAVRT

Solvent-accessible surface area (backbone atoms only — not comparable to full-atom values): 6917 Å² total; per-residue (Å²): 109,73,47,78,47,65,45,85,51,86,88,65,56,48,77,43,83,40,54,54,83,48,46,71,35,76,44,64,36,93,85,75,64,50,78,40,78,35,81,53,91,69,90,83,74,82,91,71,83,80,82,74,78,78,89,74,89,70,89,81,80,80,77,85,61,55,70,45,63,39,95,89,75,65,46,82,42,78,48,70,98,58,98,64,62,66,45,65,37,93,84,80,68,49,72,45,65,68,82,129

Foldseek 3Di:
DWDWDFDPPPVGRDIDIGDLVCAQHWDADPPPRDTDGHHHDDPDDDDDPDPDDDPPPDDDDDDPFDWDADPPPRDTDTDDPDPDQWDQDPPPRDIGGDDD